Protein AF-A0A960TVV4-F1 (afdb_monomer_lite)

pLDDT: mean 76.98, std 13.41, range [36.41, 93.44]

Secondary structure (DSSP, 8-state):
-HHHHHHHHHHHHHHHHHS---TTTT-TTTTSHHHHHHHHHHHHHHHHHHHHT-TTS--EEEEEEEGGGTEEEEEEEEGGGTEEEEEEEEGGGHHHHHHHHHT-TT----

Foldseek 3Di:
DVVVLLVLLLVVLVCVVVDVPPPPPSQPPCVDPSSVVSVVQNVVVVVVLCVLQVPVADWDWDKAADDVRQKIKIWIAGVVVRDIDIDIGGNSCVVVVVVSNVPHPPPPPD

Radius of gyration: 14.79 Å; chains: 1; bounding box: 33×32×47 Å

Structure (mmCIF, N/CA/C/O backbone):
data_AF-A0A960TVV4-F1
#
_entry.id   AF-A0A960TVV4-F1
#
loop_
_atom_site.group_PDB
_atom_site.id
_atom_site.type_symbol
_atom_site.label_atom_id
_atom_site.label_alt_id
_atom_site.label_comp_id
_atom_site.label_asym_id
_atom_site.label_entity_id
_atom_site.label_seq_id
_atom_site.pdbx_PDB_ins_code
_atom_site.Cartn_x
_atom_site.Cartn_y
_atom_site.Cartn_z
_atom_site.occupancy
_atom_site.B_iso_or_equiv
_atom_site.auth_seq_id
_atom_site.auth_comp_id
_atom_site.auth_asym_id
_atom_site.auth_atom_id
_atom_site.pdbx_PDB_model_num
ATOM 1 N N . MET A 1 1 ? 14.651 -6.675 -12.874 1.00 59.78 1 MET A N 1
ATOM 2 C CA . MET A 1 1 ? 13.540 -5.868 -13.446 1.00 59.78 1 MET A CA 1
ATOM 3 C C . MET A 1 1 ? 12.531 -5.447 -12.383 1.00 59.78 1 MET A C 1
ATOM 5 O O . MET A 1 1 ? 12.074 -4.315 -12.449 1.00 59.78 1 MET A O 1
ATOM 9 N N . GLU A 1 2 ? 12.196 -6.312 -11.421 1.00 60.34 2 GLU A N 1
ATOM 10 C CA . GLU A 1 2 ? 11.258 -5.998 -10.325 1.00 60.34 2 GLU A CA 1
ATOM 11 C C . GLU A 1 2 ? 11.768 -4.912 -9.376 1.00 60.34 2 GLU A C 1
ATOM 13 O O . GLU A 1 2 ? 11.019 -4.013 -9.027 1.00 60.34 2 GLU A O 1
ATOM 18 N N . GLU A 1 3 ? 13.065 -4.897 -9.081 1.00 63.91 3 GLU A N 1
ATOM 19 C CA . GLU A 1 3 ? 13.702 -3.850 -8.269 1.00 63.91 3 GLU A CA 1
ATOM 20 C C . GLU A 1 3 ? 13.460 -2.436 -8.836 1.00 63.91 3 GLU A C 1
ATOM 22 O O . GLU A 1 3 ? 12.989 -1.542 -8.141 1.00 63.91 3 GLU A O 1
ATOM 27 N N . LYS A 1 4 ? 13.587 -2.275 -10.161 1.00 77.25 4 LYS A N 1
ATOM 28 C CA . LYS A 1 4 ? 13.274 -1.016 -10.856 1.00 77.25 4 LYS A CA 1
ATOM 29 C C . LYS A 1 4 ? 11.789 -0.639 -10.778 1.00 77.25 4 LYS A C 1
ATOM 31 O O . LYS A 1 4 ? 11.456 0.538 -10.801 1.00 77.25 4 LYS A O 1
ATOM 36 N N . LEU A 1 5 ? 10.884 -1.617 -10.728 1.00 73.38 5 LEU A N 1
ATOM 37 C CA . LEU A 1 5 ? 9.450 -1.356 -10.566 1.00 73.38 5 LEU A CA 1
ATOM 38 C C . LEU A 1 5 ? 9.154 -0.819 -9.161 1.00 73.38 5 LEU A C 1
ATOM 40 O O . LEU A 1 5 ? 8.369 0.113 -9.010 1.00 73.38 5 LEU A O 1
ATOM 44 N N . HIS A 1 6 ? 9.790 -1.410 -8.154 1.00 77.38 6 HIS A N 1
ATOM 45 C CA . HIS A 1 6 ? 9.610 -1.077 -6.747 1.00 77.38 6 HIS A CA 1
ATOM 46 C C . HIS A 1 6 ? 10.118 0.333 -6.419 1.00 77.38 6 HIS A C 1
ATOM 48 O O . HIS A 1 6 ? 9.439 1.073 -5.705 1.00 77.38 6 HIS A O 1
ATOM 54 N N 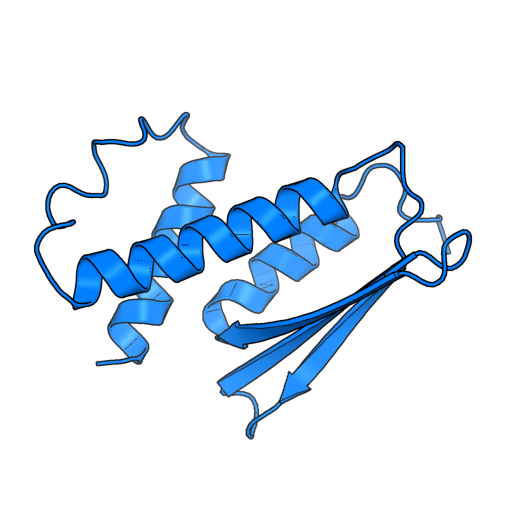. ASP A 1 7 ? 11.252 0.727 -6.999 1.00 77.06 7 ASP A N 1
ATOM 55 C CA . ASP A 1 7 ? 11.821 2.067 -6.830 1.00 77.06 7 ASP A CA 1
ATOM 56 C C . ASP A 1 7 ? 10.967 3.152 -7.494 1.00 77.06 7 ASP A C 1
ATOM 58 O O . ASP A 1 7 ? 10.708 4.201 -6.904 1.00 77.06 7 ASP A O 1
ATOM 62 N N . GLU A 1 8 ? 10.493 2.905 -8.718 1.00 78.31 8 GLU A N 1
ATOM 63 C CA . GLU A 1 8 ? 9.621 3.848 -9.426 1.00 78.31 8 GLU A CA 1
ATOM 64 C C . GLU A 1 8 ? 8.263 3.993 -8.726 1.00 78.31 8 GLU A C 1
ATOM 66 O O . GLU A 1 8 ? 7.719 5.095 -8.656 1.00 78.31 8 GLU A O 1
ATOM 71 N N . LEU A 1 9 ? 7.731 2.912 -8.143 1.00 78.56 9 LEU A N 1
ATOM 72 C CA . LEU A 1 9 ? 6.501 2.968 -7.354 1.00 78.56 9 LEU A CA 1
ATOM 73 C C . LEU A 1 9 ? 6.670 3.848 -6.112 1.00 78.56 9 LEU A C 1
ATOM 75 O O . LEU A 1 9 ? 5.806 4.682 -5.849 1.00 78.56 9 LEU A O 1
ATOM 79 N N . ARG A 1 10 ? 7.784 3.701 -5.384 1.00 78.44 10 ARG A N 1
ATOM 80 C CA . ARG A 1 10 ? 8.086 4.531 -4.211 1.00 78.44 10 ARG A CA 1
ATOM 81 C C . ARG A 1 10 ? 8.140 6.015 -4.574 1.00 78.44 10 ARG A C 1
ATOM 83 O O . ARG A 1 10 ? 7.413 6.804 -3.981 1.00 78.44 10 ARG A O 1
ATOM 90 N N . LYS A 1 11 ? 8.896 6.379 -5.617 1.00 77.00 11 LYS A N 1
ATOM 91 C CA . LYS A 1 11 ? 8.988 7.773 -6.096 1.00 77.00 11 LYS A CA 1
ATOM 92 C C . LYS A 1 11 ? 7.616 8.373 -6.412 1.00 77.00 11 LYS A C 1
ATOM 94 O O . LYS A 1 11 ? 7.364 9.531 -6.100 1.00 77.00 11 LYS A O 1
ATOM 99 N N . LEU A 1 12 ? 6.724 7.599 -7.032 1.00 76.00 12 LEU A N 1
ATOM 100 C CA . LEU A 1 12 ? 5.371 8.054 -7.369 1.00 76.00 12 LEU A CA 1
ATOM 101 C C . LEU A 1 12 ? 4.486 8.285 -6.141 1.00 76.00 12 LEU A C 1
ATOM 103 O O . LEU A 1 12 ? 3.633 9.174 -6.167 1.00 76.00 12 LEU A O 1
ATOM 107 N N . LEU A 1 13 ? 4.652 7.473 -5.096 1.00 77.56 13 LEU A N 1
ATOM 108 C CA . LEU A 1 13 ? 3.934 7.653 -3.838 1.00 77.56 13 LEU A CA 1
ATOM 109 C C . LEU A 1 13 ? 4.443 8.895 -3.100 1.00 77.56 13 LEU A C 1
ATOM 111 O O . LEU A 1 13 ? 3.614 9.708 -2.704 1.00 77.56 13 LEU A O 1
ATOM 115 N N . ASP A 1 14 ? 5.760 9.101 -3.041 1.00 75.06 14 ASP A N 1
ATOM 116 C CA . ASP A 1 14 ? 6.382 10.281 -2.419 1.00 75.06 14 ASP A CA 1
ATOM 117 C C . ASP A 1 14 ? 5.998 11.586 -3.158 1.00 75.06 14 ASP A C 1
ATOM 119 O O . ASP A 1 14 ? 5.655 12.604 -2.549 1.00 75.06 14 ASP A O 1
ATOM 123 N N . LEU A 1 15 ? 5.971 11.556 -4.498 1.00 69.88 15 LEU A N 1
ATOM 124 C CA . LEU A 1 15 ? 5.530 12.691 -5.324 1.00 69.88 15 LEU A CA 1
ATOM 125 C C . LEU A 1 15 ? 4.054 13.043 -5.102 1.00 69.88 15 LEU A C 1
ATOM 127 O O . LEU A 1 15 ? 3.685 14.211 -5.193 1.00 69.88 15 LEU A O 1
ATOM 131 N N . ASN A 1 16 ? 3.198 12.060 -4.800 1.00 67.81 16 ASN A N 1
ATOM 132 C CA . ASN A 1 16 ? 1.782 12.310 -4.521 1.00 67.81 16 ASN A CA 1
ATOM 133 C C . ASN A 1 16 ? 1.560 13.139 -3.248 1.00 67.81 16 ASN A C 1
ATOM 135 O O . ASN A 1 16 ? 0.527 13.797 -3.130 1.00 67.81 16 ASN A O 1
ATOM 139 N N . GLU A 1 17 ? 2.490 13.082 -2.296 1.00 64.31 17 GLU A N 1
ATOM 140 C CA . GLU A 1 17 ? 2.381 13.799 -1.023 1.00 64.31 17 GLU A CA 1
ATOM 141 C C . GLU A 1 17 ? 2.834 15.254 -1.126 1.00 64.31 17 GLU A C 1
ATOM 143 O O . GLU A 1 17 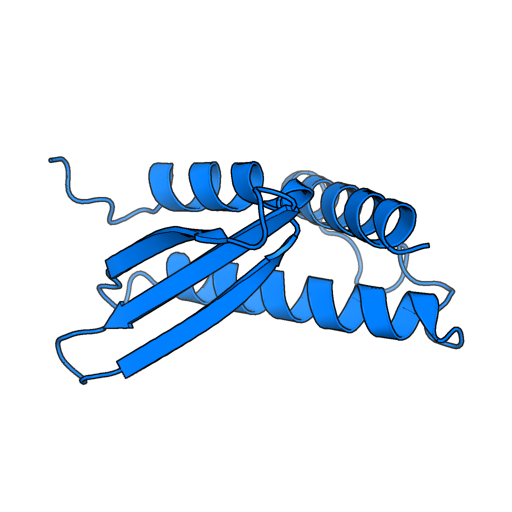? 2.340 16.108 -0.395 1.00 64.31 17 GLU A O 1
ATOM 148 N N . THR A 1 18 ? 3.740 15.540 -2.061 1.00 58.22 18 THR A N 1
ATOM 149 C CA . THR A 1 18 ? 4.379 16.852 -2.219 1.00 58.22 18 THR A CA 1
ATOM 150 C C . THR A 1 18 ? 3.782 17.677 -3.356 1.00 58.22 18 THR A C 1
ATOM 152 O O . THR A 1 18 ? 3.707 18.901 -3.256 1.00 58.22 18 THR A O 1
ATOM 155 N N . GLU A 1 19 ? 3.279 17.032 -4.409 1.00 55.19 19 GLU A N 1
ATOM 156 C CA . GLU A 1 19 ? 2.654 17.702 -5.542 1.00 55.19 19 GLU A CA 1
ATOM 157 C C . GLU A 1 19 ? 1.306 17.074 -5.889 1.00 55.19 19 GLU A C 1
ATOM 159 O O . GLU A 1 19 ? 1.077 15.866 -5.791 1.00 55.19 19 GLU A O 1
ATOM 164 N N . ARG A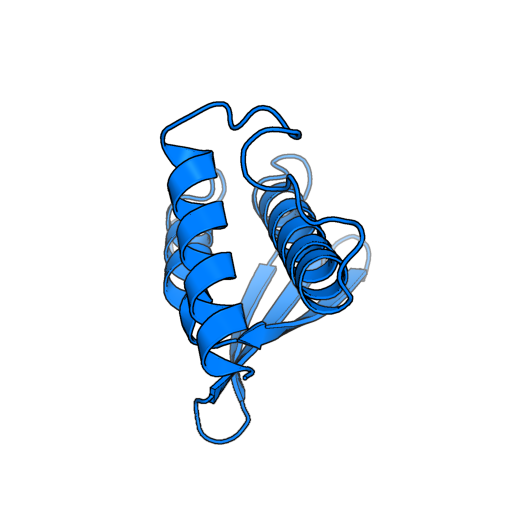 1 20 ? 0.387 17.903 -6.399 1.00 51.66 20 ARG A N 1
ATOM 165 C CA . ARG A 1 20 ? -0.822 17.417 -7.066 1.00 51.66 20 ARG A CA 1
ATOM 166 C C . ARG A 1 20 ? -0.389 16.835 -8.412 1.00 51.66 20 ARG A C 1
ATOM 168 O O . ARG A 1 20 ? -0.560 17.483 -9.441 1.00 51.66 20 ARG A O 1
ATOM 175 N N . VAL A 1 21 ? 0.220 15.645 -8.393 1.00 51.59 21 VAL A N 1
ATOM 176 C CA . VAL A 1 21 ? 0.715 14.943 -9.581 1.00 51.59 21 VAL A CA 1
ATOM 177 C C . VAL A 1 21 ? -0.430 14.905 -10.581 1.00 51.59 21 VAL A C 1
ATOM 179 O O . VAL A 1 21 ? -1.418 14.187 -10.393 1.00 51.59 21 VAL A O 1
ATOM 182 N N . SER A 1 22 ? -0.348 15.734 -11.629 1.00 48.88 22 SER A N 1
ATOM 183 C CA . SER A 1 22 ? -1.297 15.625 -12.727 1.00 48.88 22 SER A CA 1
ATOM 184 C C . SER A 1 22 ? -1.161 14.189 -13.212 1.00 48.88 22 SER A C 1
ATOM 186 O O . SER A 1 22 ? -0.042 13.745 -13.488 1.00 48.88 22 SER A O 1
ATOM 188 N N . ARG A 1 23 ? -2.279 13.462 -13.277 1.00 50.56 23 ARG A N 1
ATOM 189 C CA . ARG A 1 23 ? -2.367 12.045 -13.675 1.00 50.56 23 ARG A CA 1
ATOM 190 C C . ARG A 1 23 ? -1.570 11.681 -14.943 1.00 50.56 23 ARG A C 1
ATOM 192 O O . ARG A 1 23 ? -1.387 10.498 -15.198 1.00 50.56 23 ARG A O 1
ATOM 199 N N . ASN A 1 24 ? -1.103 12.677 -15.697 1.00 47.56 24 ASN A N 1
ATOM 200 C CA . ASN A 1 24 ? -0.507 12.548 -17.013 1.00 47.56 24 ASN A CA 1
ATOM 201 C C . ASN A 1 24 ? 1.023 12.748 -17.058 1.00 47.56 24 ASN A C 1
ATOM 203 O O . ASN A 1 24 ? 1.634 12.193 -17.955 1.00 47.56 24 ASN A O 1
ATOM 207 N N . ARG A 1 25 ? 1.682 13.473 -16.132 1.00 49.50 25 ARG A N 1
ATOM 208 C CA . ARG A 1 25 ? 3.119 13.824 -16.314 1.00 49.50 25 ARG A CA 1
ATOM 209 C C . ARG A 1 25 ? 4.124 12.751 -15.897 1.00 49.50 25 ARG A C 1
ATOM 211 O O . ARG A 1 25 ? 5.184 12.654 -16.500 1.00 49.50 25 ARG A O 1
ATOM 218 N N . CYS A 1 26 ? 3.818 11.930 -14.896 1.00 52.56 26 CYS A N 1
ATOM 219 C CA . CYS A 1 26 ? 4.738 10.861 -14.488 1.00 52.56 26 CYS A CA 1
ATOM 220 C C . CYS A 1 26 ? 4.621 9.599 -15.362 1.00 52.56 26 CYS A C 1
ATOM 222 O O . CYS A 1 26 ? 5.333 8.625 -15.132 1.00 52.56 26 CYS A O 1
ATOM 224 N N . PHE A 1 27 ? 3.722 9.591 -16.353 1.00 59.19 27 PHE A N 1
ATOM 225 C CA . PHE A 1 27 ? 3.307 8.369 -17.037 1.00 59.19 27 PHE A CA 1
ATOM 226 C C . PHE A 1 27 ? 3.177 8.518 -18.559 1.00 59.19 27 PHE A C 1
ATOM 228 O O . PHE A 1 27 ? 2.306 7.898 -19.161 1.00 59.19 27 PHE A O 1
ATOM 235 N N . ASP A 1 28 ? 4.103 9.213 -19.221 1.00 57.06 28 ASP A N 1
ATOM 236 C CA . ASP A 1 28 ? 4.210 9.237 -20.698 1.00 57.06 28 ASP A CA 1
ATOM 237 C C . ASP A 1 28 ? 4.521 7.850 -21.331 1.00 57.06 28 ASP A C 1
ATOM 239 O O . ASP A 1 28 ? 4.896 7.745 -22.494 1.00 57.06 28 ASP A O 1
ATOM 243 N N . ARG A 1 29 ? 4.405 6.743 -20.578 1.00 57.88 29 ARG A N 1
ATOM 244 C CA . ARG A 1 29 ? 4.784 5.375 -20.985 1.00 57.88 29 ARG A CA 1
ATOM 245 C C . ARG A 1 29 ? 3.718 4.310 -20.696 1.00 57.88 29 ARG A C 1
ATOM 247 O O . ARG A 1 29 ? 4.063 3.136 -20.522 1.00 57.88 29 ARG A O 1
ATOM 254 N N . PHE A 1 30 ? 2.436 4.686 -20.663 1.00 63.22 30 PHE A N 1
ATOM 255 C CA . PHE A 1 30 ? 1.300 3.748 -20.546 1.00 63.22 30 PHE A CA 1
ATOM 256 C C . PHE A 1 30 ? 1.256 2.671 -21.641 1.00 63.22 30 PHE A C 1
ATOM 258 O O . PHE A 1 30 ? 0.666 1.602 -21.448 1.00 63.22 30 PHE A O 1
ATOM 265 N N . ASP A 1 31 ? 1.920 2.915 -22.765 1.00 66.12 31 ASP A N 1
ATOM 266 C CA . ASP A 1 31 ? 1.991 1.963 -23.871 1.00 66.12 31 ASP A CA 1
ATOM 267 C C . ASP A 1 31 ? 2.973 0.813 -23.620 1.00 66.12 31 ASP A C 1
ATOM 269 O O . ASP A 1 31 ? 2.924 -0.207 -24.304 1.00 66.12 31 ASP A O 1
ATOM 273 N N . THR A 1 32 ? 3.823 0.918 -22.593 1.00 80.50 32 THR A N 1
ATOM 274 C CA . THR A 1 32 ? 4.780 -0.140 -22.243 1.00 80.50 32 THR A CA 1
ATOM 275 C C . THR A 1 32 ? 4.205 -1.114 -21.203 1.00 80.50 32 THR A C 1
ATOM 277 O O . THR A 1 32 ? 3.529 -0.681 -20.263 1.00 80.50 32 THR A O 1
ATOM 280 N N . PRO A 1 33 ? 4.520 -2.425 -21.273 1.00 80.62 33 PRO A N 1
ATOM 281 C CA . PRO A 1 33 ? 4.125 -3.393 -20.242 1.00 80.62 33 PRO A CA 1
ATOM 282 C C . PRO A 1 33 ? 4.583 -2.998 -18.830 1.00 80.62 33 PRO A C 1
ATOM 284 O O . PRO A 1 33 ? 3.850 -3.184 -17.859 1.00 80.62 33 PRO A O 1
ATOM 287 N N . PHE A 1 34 ? 5.769 -2.391 -18.723 1.00 80.31 34 PHE A N 1
ATOM 288 C CA . PHE A 1 34 ? 6.304 -1.864 -17.468 1.00 80.31 34 PHE A CA 1
ATOM 289 C C . PHE A 1 34 ? 5.432 -0.736 -16.900 1.00 80.31 34 PHE A C 1
ATOM 291 O O . PHE A 1 34 ? 5.019 -0.811 -15.745 1.00 80.31 34 PHE A O 1
ATOM 298 N N . GLY A 1 35 ? 5.098 0.272 -17.714 1.00 76.19 35 GLY A N 1
ATOM 299 C CA . GLY A 1 35 ? 4.253 1.392 -17.295 1.00 76.19 35 GLY A CA 1
ATOM 300 C C . GLY A 1 35 ? 2.850 0.949 -16.874 1.00 76.19 35 GLY A C 1
ATOM 301 O O . GLY A 1 35 ? 2.328 1.428 -15.868 1.00 76.19 35 GLY A O 1
ATOM 302 N N . ARG A 1 36 ? 2.265 -0.036 -17.573 1.00 79.19 36 ARG A N 1
ATOM 303 C CA . ARG A 1 36 ? 0.973 -0.637 -17.191 1.00 79.19 36 ARG A CA 1
ATOM 304 C C . ARG A 1 36 ? 1.041 -1.329 -15.832 1.00 79.19 36 ARG A C 1
ATOM 306 O O . ARG A 1 36 ? 0.159 -1.109 -15.002 1.00 79.19 36 ARG A O 1
ATOM 313 N N . LYS A 1 37 ? 2.089 -2.127 -15.590 1.00 80.50 37 LYS A N 1
ATOM 314 C CA . LYS A 1 37 ? 2.306 -2.805 -14.300 1.00 80.50 37 LYS A CA 1
ATOM 315 C C . LYS A 1 37 ? 2.489 -1.776 -13.180 1.00 80.50 37 LYS A C 1
ATOM 317 O O . LYS A 1 37 ? 1.800 -1.858 -12.168 1.00 80.50 37 LYS A O 1
ATOM 322 N N . LEU A 1 38 ? 3.329 -0.763 -13.395 1.00 79.56 38 LEU A N 1
ATOM 323 C CA . LEU A 1 38 ? 3.567 0.319 -12.437 1.00 79.56 38 LEU A CA 1
ATOM 324 C C . LEU A 1 38 ? 2.276 1.067 -12.079 1.00 79.56 38 LEU A C 1
ATOM 326 O O . LEU A 1 38 ? 1.990 1.295 -10.905 1.00 79.56 38 LEU A O 1
ATOM 330 N N . PHE A 1 39 ? 1.450 1.386 -13.076 1.00 78.06 39 PHE A N 1
ATOM 331 C CA . PHE A 1 39 ? 0.175 2.057 -12.845 1.00 78.06 39 PHE A CA 1
ATOM 332 C C . PHE A 1 39 ? -0.834 1.199 -12.079 1.00 78.06 39 PHE A C 1
ATOM 334 O O . PHE A 1 39 ? -1.563 1.720 -11.234 1.00 78.06 39 PHE A O 1
ATOM 341 N N . ALA A 1 40 ? -0.887 -0.106 -12.354 1.00 81.12 40 ALA A N 1
ATOM 342 C CA . ALA A 1 40 ? -1.746 -1.023 -11.614 1.00 81.12 40 ALA A CA 1
ATOM 343 C C . ALA A 1 40 ? -1.374 -1.050 -10.120 1.00 81.12 40 ALA A C 1
ATOM 345 O O . ALA A 1 40 ? -2.261 -0.921 -9.269 1.00 81.12 40 ALA A O 1
ATOM 346 N N . TYR A 1 41 ? -0.075 -1.115 -9.797 1.00 82.12 41 TYR A N 1
ATOM 347 C CA . TYR A 1 41 ? 0.402 -1.013 -8.414 1.00 82.12 41 TYR A CA 1
ATOM 348 C C . TYR A 1 41 ? 0.076 0.344 -7.799 1.00 82.12 41 TYR A C 1
ATOM 350 O O . TYR A 1 41 ? -0.544 0.396 -6.741 1.00 82.12 41 TYR A O 1
ATOM 358 N N . TYR A 1 42 ? 0.389 1.441 -8.491 1.00 83.00 42 TYR A N 1
ATOM 359 C CA . TYR A 1 42 ? 0.099 2.788 -8.005 1.00 83.00 42 TYR A CA 1
ATOM 360 C C . TYR A 1 42 ? -1.393 2.978 -7.688 1.00 83.00 42 TYR A C 1
ATOM 362 O O . TYR A 1 42 ? -1.753 3.437 -6.604 1.00 83.00 42 TYR A O 1
ATOM 370 N N . ARG A 1 43 ? -2.295 2.561 -8.587 1.00 83.81 43 ARG A N 1
ATOM 371 C CA . ARG A 1 43 ? -3.746 2.618 -8.341 1.00 83.81 43 ARG A CA 1
ATOM 372 C C . ARG A 1 43 ? -4.171 1.780 -7.144 1.00 83.81 43 ARG A C 1
ATOM 374 O O . ARG A 1 43 ? -5.061 2.204 -6.406 1.00 83.81 43 ARG A O 1
ATOM 381 N N . THR A 1 44 ? -3.559 0.613 -6.969 1.00 86.56 44 THR A N 1
ATOM 382 C CA . THR A 1 44 ? -3.812 -0.257 -5.818 1.00 86.56 44 THR A CA 1
ATOM 383 C C . THR A 1 44 ? -3.399 0.445 -4.530 1.00 86.56 44 THR A C 1
ATOM 385 O O . THR A 1 44 ? -4.228 0.576 -3.633 1.00 86.56 44 THR A O 1
ATOM 388 N N . CYS A 1 45 ? -2.193 1.014 -4.475 1.00 87.50 45 CYS A N 1
ATOM 389 C CA . CYS A 1 45 ? -1.716 1.771 -3.320 1.00 87.50 45 CYS A CA 1
ATOM 390 C C . CYS A 1 45 ? -2.616 2.974 -3.001 1.00 87.50 45 CYS A C 1
ATOM 392 O O . CYS A 1 45 ? -3.008 3.158 -1.853 1.00 87.50 45 CYS A O 1
ATOM 394 N N . MET A 1 46 ? -3.040 3.739 -4.012 1.00 86.38 46 MET A N 1
ATOM 395 C CA . MET A 1 46 ? -3.958 4.868 -3.815 1.00 86.38 46 MET A CA 1
ATOM 396 C C . MET A 1 46 ? -5.350 4.431 -3.342 1.00 86.38 46 MET A C 1
ATOM 398 O O . MET A 1 46 ? -5.989 5.145 -2.568 1.00 86.38 46 MET A O 1
ATOM 402 N N . SER A 1 47 ? -5.845 3.278 -3.803 1.00 88.06 47 SER A N 1
ATOM 403 C CA . SER A 1 47 ? -7.097 2.704 -3.300 1.00 88.06 47 SER A CA 1
ATOM 404 C C . SER A 1 47 ? -6.972 2.309 -1.833 1.00 88.06 47 SER A C 1
ATOM 406 O O . SER A 1 47 ? -7.884 2.608 -1.071 1.00 88.06 47 SER A O 1
ATOM 408 N N . LEU A 1 48 ? -5.868 1.664 -1.452 1.00 89.75 48 LEU A N 1
ATOM 409 C CA . LEU A 1 48 ? -5.606 1.246 -0.076 1.00 89.75 48 LEU A CA 1
ATOM 410 C C . LEU A 1 48 ? -5.436 2.460 0.845 1.00 89.75 48 LEU A C 1
ATOM 412 O O . LEU A 1 48 ? -6.064 2.503 1.894 1.00 89.75 48 LEU A O 1
ATOM 416 N N . LYS A 1 49 ? -4.693 3.494 0.422 1.00 88.12 49 LYS A N 1
ATOM 417 C CA . LYS A 1 49 ? -4.570 4.762 1.164 1.00 88.12 49 LYS A CA 1
ATOM 418 C C . LYS A 1 49 ? -5.934 5.375 1.467 1.00 88.12 49 LYS A C 1
ATOM 420 O O . LYS A 1 49 ? -6.204 5.721 2.609 1.00 88.12 49 LYS A O 1
ATOM 425 N N . LYS A 1 50 ? -6.805 5.489 0.458 1.00 86.62 50 LYS A N 1
ATOM 426 C CA . LYS A 1 50 ? -8.159 6.037 0.643 1.00 86.62 50 LYS A CA 1
ATOM 427 C C . LYS A 1 50 ? -8.992 5.227 1.626 1.00 86.62 50 LYS A C 1
ATOM 429 O O . LYS A 1 50 ? -9.770 5.808 2.363 1.00 86.62 50 LYS A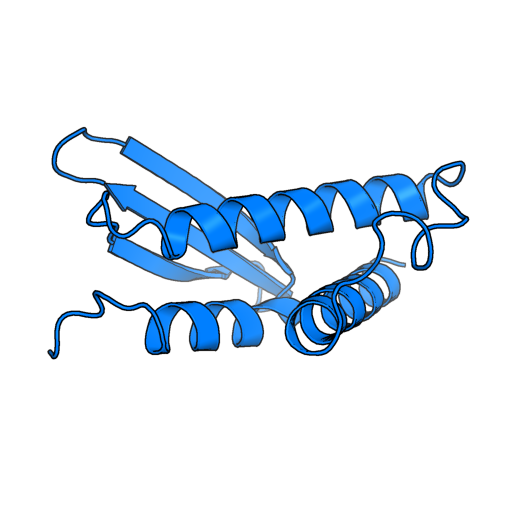 O 1
ATOM 434 N N . GLU A 1 51 ? -8.844 3.910 1.601 1.00 87.81 51 GLU A N 1
ATOM 435 C CA . GLU A 1 51 ? -9.572 3.003 2.482 1.00 87.81 51 GLU A CA 1
ATOM 436 C C . GLU A 1 51 ? -9.070 3.094 3.929 1.00 87.81 51 GLU A C 1
ATOM 438 O O . GLU A 1 51 ? -9.873 3.185 4.848 1.00 87.81 51 GLU A O 1
ATOM 443 N N . ILE A 1 52 ? -7.751 3.172 4.131 1.00 86.12 52 ILE A N 1
ATOM 444 C CA . ILE A 1 52 ? -7.132 3.379 5.451 1.00 86.12 52 ILE A CA 1
ATOM 445 C C . ILE A 1 52 ? -7.543 4.732 6.057 1.00 86.12 52 ILE A C 1
ATOM 447 O O . ILE A 1 52 ? -7.735 4.825 7.267 1.00 86.12 52 ILE A O 1
ATOM 451 N N . TYR A 1 53 ? -7.688 5.765 5.222 1.00 83.00 53 TYR A N 1
ATOM 452 C CA . TYR A 1 53 ? -8.076 7.122 5.628 1.00 83.00 53 TYR A CA 1
ATOM 453 C C . TYR A 1 53 ? -9.593 7.371 5.636 1.00 83.00 53 TYR A C 1
ATOM 455 O O . TYR A 1 53 ? -10.012 8.500 5.888 1.00 83.00 53 TYR A O 1
ATOM 463 N N . ASP A 1 54 ? -10.434 6.373 5.348 1.00 83.06 54 ASP A N 1
ATOM 464 C CA . ASP A 1 54 ? -11.887 6.562 5.372 1.00 83.06 54 ASP A CA 1
ATOM 465 C C . ASP A 1 54 ? -12.389 6.692 6.819 1.00 83.06 54 ASP A C 1
ATOM 467 O O . ASP A 1 54 ? -12.659 5.705 7.500 1.00 83.06 54 ASP A O 1
ATOM 471 N N . GLU A 1 55 ? -12.559 7.931 7.284 1.00 76.94 55 GLU A N 1
ATOM 472 C CA . GLU A 1 55 ? -13.043 8.260 8.633 1.00 76.94 55 GLU A CA 1
ATOM 473 C C . GLU A 1 55 ? -14.418 7.662 8.956 1.00 76.94 55 GLU A C 1
ATOM 475 O O . GLU A 1 55 ? -14.749 7.458 10.126 1.00 76.94 55 GLU A O 1
ATOM 480 N N . ARG A 1 56 ? -15.231 7.356 7.935 1.00 77.12 56 ARG A N 1
ATOM 481 C CA . ARG A 1 56 ? -16.571 6.783 8.124 1.00 77.12 56 ARG A CA 1
ATOM 482 C C . ARG A 1 56 ? -16.517 5.309 8.500 1.00 77.12 56 ARG A C 1
ATOM 484 O O . ARG A 1 56 ? -17.520 4.758 8.951 1.00 77.12 56 ARG A O 1
ATOM 491 N N . ARG A 1 57 ? -15.379 4.652 8.278 1.00 73.56 57 ARG A N 1
ATOM 492 C CA . ARG A 1 57 ? -15.200 3.219 8.481 1.00 73.56 57 ARG A CA 1
ATOM 493 C C . ARG A 1 57 ? -14.096 2.988 9.505 1.00 73.56 57 ARG A C 1
ATOM 495 O O . ARG A 1 57 ? -12.936 3.307 9.281 1.00 73.56 57 ARG A O 1
ATOM 502 N N . ARG A 1 58 ? -14.446 2.375 10.638 1.00 73.81 58 ARG A N 1
ATOM 503 C CA . ARG A 1 58 ? -13.448 1.931 11.618 1.00 73.81 58 ARG A CA 1
ATOM 504 C C . ARG A 1 58 ? -12.754 0.681 11.089 1.00 73.81 58 ARG A C 1
ATOM 506 O O . ARG A 1 58 ? -13.271 -0.427 11.216 1.00 73.81 58 ARG A O 1
ATOM 513 N N . HIS A 1 59 ? -11.622 0.893 10.429 1.00 82.25 59 HIS A N 1
ATOM 514 C CA . HIS A 1 59 ? -10.801 -0.170 9.876 1.00 82.25 59 HIS A CA 1
ATOM 515 C C . HIS A 1 59 ? -9.665 -0.564 10.827 1.00 82.25 59 HIS A C 1
ATOM 517 O O . HIS A 1 59 ? -8.876 0.284 11.255 1.00 82.25 59 HIS A O 1
ATOM 523 N N . THR A 1 60 ? -9.523 -1.861 11.093 1.00 85.94 60 THR A N 1
ATOM 524 C CA . THR A 1 60 ? -8.309 -2.419 11.705 1.00 85.94 60 THR A CA 1
ATOM 525 C C . THR A 1 60 ? -7.343 -2.772 10.585 1.00 85.94 60 THR A C 1
ATOM 527 O O . THR A 1 60 ? -7.701 -3.510 9.669 1.00 85.94 60 THR A O 1
ATOM 530 N N . VAL A 1 61 ? -6.130 -2.224 10.630 1.00 88.12 61 VAL A N 1
ATOM 531 C CA . VAL A 1 61 ? -5.109 -2.446 9.601 1.00 88.12 61 VAL A CA 1
ATOM 532 C C . VAL A 1 61 ? -3.961 -3.226 10.225 1.00 88.12 61 VAL A C 1
ATOM 534 O O . VAL A 1 61 ? -3.416 -2.803 11.240 1.00 88.12 61 VAL A O 1
ATOM 537 N N . LEU A 1 62 ? -3.615 -4.364 9.632 1.00 89.94 62 LEU A N 1
ATOM 538 C CA . LEU A 1 62 ? -2.517 -5.229 10.054 1.00 89.94 62 LEU A CA 1
ATOM 539 C C . LEU A 1 62 ? -1.490 -5.326 8.925 1.00 89.94 62 LEU A C 1
ATOM 541 O O . LEU A 1 62 ? -1.858 -5.353 7.749 1.00 89.94 62 LEU A O 1
ATOM 545 N N . MET A 1 63 ? -0.213 -5.394 9.292 1.00 91.69 63 MET A N 1
ATOM 546 C CA . MET A 1 63 ? 0.903 -5.568 8.364 1.00 91.69 63 MET A CA 1
ATOM 547 C C . MET A 1 63 ? 1.788 -6.719 8.834 1.00 91.69 63 MET A C 1
ATOM 549 O O . MET A 1 63 ? 2.098 -6.800 10.021 1.00 91.69 63 MET A O 1
ATOM 553 N N . ALA A 1 64 ? 2.198 -7.591 7.915 1.00 91.06 64 ALA A N 1
ATOM 554 C CA . ALA A 1 64 ? 3.108 -8.700 8.199 1.00 91.06 64 ALA A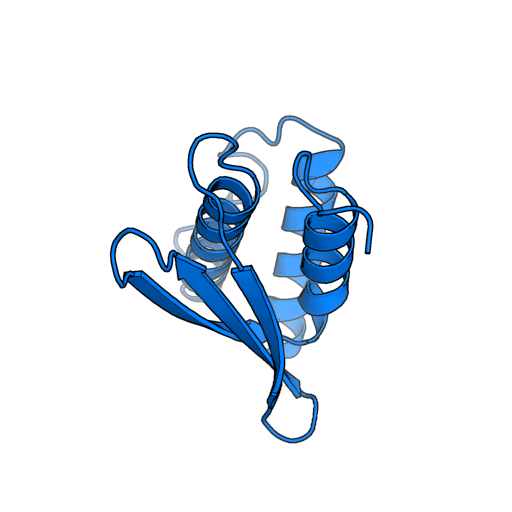 CA 1
ATOM 555 C C . ALA A 1 64 ? 4.117 -8.868 7.060 1.00 91.06 64 ALA A C 1
ATOM 557 O O . ALA A 1 64 ? 3.734 -8.838 5.896 1.00 91.06 64 ALA A O 1
ATOM 558 N N . ASP A 1 65 ? 5.396 -9.056 7.381 1.00 90.19 65 ASP A N 1
ATOM 559 C CA . ASP A 1 65 ? 6.414 -9.332 6.364 1.00 90.19 65 ASP A CA 1
ATOM 560 C C . ASP A 1 65 ? 6.250 -10.752 5.816 1.00 90.19 65 ASP A C 1
ATOM 562 O O . ASP A 1 65 ? 6.014 -11.700 6.568 1.00 90.19 65 ASP A O 1
ATOM 566 N N . VAL A 1 66 ? 6.376 -10.895 4.498 1.00 90.25 66 VAL A N 1
ATOM 567 C CA . VAL A 1 66 ? 6.247 -12.169 3.781 1.00 90.25 66 VAL A CA 1
ATOM 568 C C . VAL A 1 66 ? 7.387 -12.328 2.766 1.00 90.25 66 VAL A C 1
ATOM 570 O O . VAL A 1 66 ? 8.196 -11.422 2.565 1.00 90.25 66 VAL A O 1
ATOM 573 N N . ASP A 1 67 ? 7.507 -13.522 2.181 1.00 83.56 67 ASP A N 1
ATOM 574 C CA . ASP A 1 67 ? 8.539 -13.871 1.188 1.00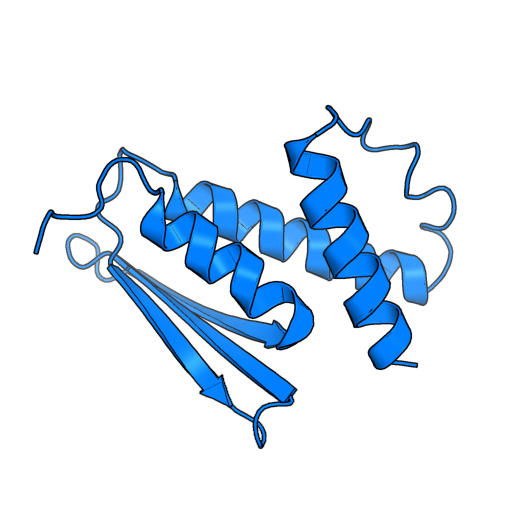 83.56 67 ASP A CA 1
ATOM 575 C C . ASP A 1 67 ? 9.967 -13.430 1.575 1.00 83.56 67 ASP A C 1
ATOM 577 O O . ASP A 1 67 ? 10.626 -12.647 0.889 1.00 83.56 67 ASP A O 1
ATOM 581 N N . ASN A 1 68 ? 10.449 -13.901 2.731 1.00 81.69 68 ASN A N 1
ATOM 582 C CA . ASN A 1 68 ? 11.796 -13.602 3.239 1.00 81.69 68 ASN A CA 1
ATOM 583 C C . ASN A 1 68 ? 12.119 -12.093 3.336 1.00 81.69 68 ASN A C 1
ATOM 585 O O . ASN A 1 68 ? 13.275 -11.697 3.184 1.00 81.69 68 ASN A O 1
ATOM 589 N N . GLY A 1 69 ? 11.111 -11.247 3.570 1.00 77.56 69 GLY A N 1
ATOM 590 C CA . GLY A 1 69 ? 11.292 -9.801 3.710 1.00 77.56 69 GLY A CA 1
ATOM 591 C C . GLY A 1 69 ? 11.434 -9.060 2.380 1.00 77.56 69 GLY A C 1
ATOM 592 O O . GLY A 1 69 ? 11.949 -7.947 2.355 1.00 77.56 69 GLY A O 1
ATOM 593 N N . LYS A 1 70 ? 11.005 -9.645 1.258 1.00 83.31 70 LYS A N 1
ATOM 594 C CA . LYS A 1 70 ? 10.904 -8.918 -0.021 1.00 83.31 70 LYS A CA 1
ATOM 595 C C . LYS A 1 70 ? 9.561 -8.221 -0.194 1.00 83.31 70 LYS A C 1
ATOM 597 O O . LYS A 1 70 ? 9.471 -7.208 -0.891 1.00 83.31 70 LYS A O 1
ATOM 602 N N . GLU A 1 71 ? 8.535 -8.748 0.455 1.00 89.12 71 GLU A N 1
ATOM 603 C CA . GLU A 1 71 ? 7.161 -8.283 0.370 1.00 89.12 71 GLU A CA 1
ATOM 604 C C . GLU A 1 71 ? 6.556 -8.174 1.772 1.00 89.12 71 GLU A C 1
ATOM 606 O O . GLU A 1 71 ? 7.084 -8.697 2.754 1.00 89.12 71 GLU A O 1
ATOM 611 N N . PHE A 1 72 ? 5.427 -7.487 1.871 1.00 91.75 72 PHE A N 1
ATOM 612 C CA . PHE A 1 72 ? 4.604 -7.475 3.067 1.00 91.75 72 PHE A CA 1
ATOM 613 C C . PHE A 1 72 ? 3.138 -7.656 2.688 1.00 91.75 72 PHE A C 1
ATOM 615 O O . PHE A 1 72 ? 2.667 -7.187 1.650 1.00 91.75 72 PHE A O 1
ATOM 622 N N . GLU A 1 73 ? 2.404 -8.340 3.549 1.00 93.44 73 GLU A N 1
ATOM 623 C CA . GLU A 1 73 ? 0.959 -8.429 3.498 1.00 93.44 73 GLU A CA 1
ATOM 624 C C . GLU A 1 73 ? 0.348 -7.248 4.258 1.00 93.44 73 GLU A C 1
ATOM 626 O O . GLU A 1 73 ? 0.675 -6.996 5.417 1.00 93.44 73 GLU A O 1
ATOM 631 N N . LEU A 1 74 ? -0.571 -6.541 3.603 1.00 92.50 74 LEU A N 1
ATOM 632 C CA . LEU A 1 74 ? -1.444 -5.537 4.191 1.00 92.50 74 LEU A CA 1
ATOM 633 C C . LEU A 1 74 ? -2.860 -6.105 4.292 1.00 92.50 74 LEU A C 1
ATOM 635 O O . LEU A 1 74 ? -3.473 -6.463 3.280 1.00 92.50 74 LEU A O 1
ATOM 639 N N . LYS A 1 75 ? -3.404 -6.133 5.506 1.00 91.31 75 LYS A N 1
ATOM 640 C CA . LYS A 1 75 ? -4.750 -6.623 5.791 1.00 91.31 75 LYS A CA 1
ATOM 641 C C . LYS A 1 75 ? -5.606 -5.512 6.386 1.00 91.31 75 LYS A C 1
ATOM 643 O O . LYS A 1 75 ? -5.307 -5.011 7.463 1.00 91.31 75 LYS A O 1
ATOM 648 N N . ILE A 1 76 ? -6.682 -5.146 5.697 1.00 89.44 76 ILE A N 1
ATOM 649 C CA . ILE A 1 76 ? -7.679 -4.172 6.152 1.00 89.44 76 ILE A CA 1
ATOM 650 C C . ILE A 1 76 ? -8.940 -4.938 6.554 1.00 89.44 76 ILE A C 1
ATOM 652 O O . ILE A 1 76 ? -9.535 -5.650 5.745 1.00 89.44 76 ILE A O 1
ATOM 656 N N . LEU A 1 77 ? -9.346 -4.788 7.809 1.00 88.12 77 LEU A N 1
ATOM 657 C CA . LEU A 1 77 ? -10.514 -5.422 8.410 1.00 88.12 77 LEU A CA 1
ATOM 658 C C . LEU A 1 77 ? -11.559 -4.362 8.755 1.00 88.12 77 LEU A C 1
ATOM 660 O O . LEU A 1 77 ? -11.216 -3.263 9.181 1.00 88.12 77 LEU A O 1
ATOM 664 N N . ASN A 1 78 ? -12.837 -4.681 8.583 1.00 82.81 78 ASN A N 1
ATOM 665 C CA . ASN A 1 78 ? -13.957 -3.891 9.094 1.00 82.81 78 ASN A CA 1
ATOM 666 C C . ASN A 1 78 ? -14.940 -4.842 9.779 1.00 82.81 78 ASN A C 1
ATOM 668 O O . ASN A 1 78 ? -15.742 -5.512 9.120 1.00 82.81 78 ASN A O 1
ATOM 672 N N . GLU A 1 79 ? -14.829 -4.940 11.099 1.00 64.38 79 GLU A N 1
ATOM 673 C CA . GLU A 1 79 ? -15.578 -5.906 11.904 1.00 64.38 79 GLU A CA 1
ATOM 674 C C . GLU A 1 79 ? -17.100 -5.685 11.902 1.00 64.38 79 GLU A C 1
ATOM 676 O O . GLU A 1 79 ? -17.812 -6.678 11.729 1.00 64.38 79 GLU A O 1
ATOM 681 N N . PRO A 1 80 ? -17.631 -4.442 11.970 1.00 71.06 80 PRO A N 1
ATOM 682 C CA . PRO A 1 80 ? -19.072 -4.191 11.881 1.00 71.06 80 PRO A CA 1
ATOM 683 C C . PRO A 1 80 ? -19.773 -4.828 10.673 1.00 71.06 80 PRO A C 1
ATOM 685 O O . PRO A 1 80 ? -20.955 -5.152 10.748 1.00 71.06 80 PRO A O 1
ATOM 688 N N . ILE A 1 81 ? -19.057 -5.016 9.559 1.00 72.31 81 ILE A N 1
ATOM 689 C CA . ILE A 1 81 ? -19.608 -5.537 8.297 1.00 72.31 81 ILE A CA 1
ATOM 690 C C . ILE A 1 81 ? -18.907 -6.813 7.800 1.00 72.31 81 ILE A C 1
ATOM 692 O O . ILE A 1 81 ? -19.125 -7.210 6.657 1.00 72.31 81 ILE A O 1
ATOM 696 N N . ARG A 1 82 ? -18.071 -7.463 8.631 1.00 78.19 82 ARG A N 1
ATOM 697 C CA . ARG A 1 82 ? -17.259 -8.650 8.266 1.00 78.19 82 ARG A CA 1
ATOM 698 C C . ARG A 1 82 ? -16.514 -8.501 6.934 1.00 78.19 82 ARG A C 1
ATOM 700 O O . ARG A 1 82 ? -16.397 -9.451 6.161 1.00 78.19 82 ARG A O 1
ATOM 707 N N . TYR A 1 83 ? -16.021 -7.304 6.647 1.00 83.94 83 TYR A N 1
ATOM 708 C CA . TYR A 1 83 ? -15.240 -7.064 5.442 1.00 83.94 83 TYR A CA 1
ATOM 709 C C . TYR A 1 83 ? -13.754 -7.287 5.728 1.00 83.94 83 TYR A C 1
ATOM 711 O O . TYR A 1 83 ? -13.230 -6.825 6.744 1.00 83.94 83 TYR A O 1
ATOM 719 N N . GLN A 1 84 ? -13.078 -7.976 4.810 1.00 87.25 84 GLN A N 1
ATOM 720 C CA . GLN A 1 84 ? -11.643 -8.219 4.848 1.00 87.25 84 GLN A CA 1
ATOM 721 C C . GLN A 1 84 ? -11.056 -8.003 3.456 1.00 87.25 84 GLN A C 1
ATOM 723 O O . GLN A 1 84 ? -11.518 -8.591 2.478 1.00 87.25 84 GLN A O 1
ATOM 728 N N . ARG A 1 85 ? -9.979 -7.223 3.391 1.00 89.31 85 ARG A N 1
ATOM 729 C CA . ARG A 1 85 ? -9.140 -7.074 2.205 1.00 89.31 85 ARG A CA 1
ATOM 730 C C . ARG A 1 85 ? -7.700 -7.394 2.560 1.00 89.31 85 ARG A C 1
ATOM 732 O O . ARG A 1 85 ? -7.145 -6.790 3.468 1.00 89.31 85 ARG A O 1
ATOM 739 N N . THR A 1 86 ? -7.102 -8.310 1.811 1.00 91.00 86 THR A N 1
ATOM 740 C CA . THR A 1 86 ? -5.691 -8.683 1.934 1.00 91.00 86 THR A CA 1
ATOM 741 C C . THR A 1 86 ? -4.980 -8.325 0.633 1.00 91.00 86 THR A C 1
ATOM 743 O O . THR A 1 86 ? -5.511 -8.567 -0.450 1.00 91.00 86 THR A O 1
ATOM 746 N N . THR A 1 87 ? -3.820 -7.680 0.705 1.00 91.50 87 THR A N 1
ATOM 747 C CA . THR A 1 87 ? -3.001 -7.330 -0.467 1.00 91.50 87 THR A CA 1
ATOM 748 C C . THR A 1 87 ? -1.531 -7.520 -0.126 1.00 91.50 87 THR A C 1
ATOM 750 O O . THR A 1 87 ? -1.083 -7.024 0.900 1.00 91.50 87 THR A O 1
ATOM 753 N N . VAL A 1 88 ? -0.785 -8.204 -0.991 1.00 90.62 88 VAL A N 1
ATOM 754 C CA . VAL A 1 88 ? 0.673 -8.324 -0.877 1.00 90.62 88 VAL A CA 1
ATOM 755 C C . VAL A 1 88 ? 1.328 -7.228 -1.709 1.00 90.62 88 VAL A C 1
ATOM 757 O O . VAL A 1 88 ? 0.928 -6.982 -2.852 1.00 90.62 88 VAL A O 1
ATOM 760 N N . LEU A 1 89 ? 2.287 -6.528 -1.113 1.00 87.94 89 LEU A N 1
ATOM 761 C CA . LEU A 1 89 ? 2.974 -5.386 -1.701 1.00 87.94 89 LEU A CA 1
ATOM 762 C C . LEU A 1 89 ? 4.492 -5.496 -1.497 1.00 87.94 89 LEU A C 1
ATOM 764 O O . LEU A 1 89 ? 4.938 -6.107 -0.528 1.00 87.94 89 LEU A O 1
ATOM 768 N N . PRO A 1 90 ? 5.303 -4.865 -2.362 1.00 87.69 90 PRO A N 1
ATOM 769 C CA . PRO A 1 90 ? 6.755 -4.840 -2.199 1.00 87.69 90 PRO A CA 1
ATOM 770 C C . PRO A 1 90 ? 7.196 -4.161 -0.899 1.00 87.69 90 PRO A C 1
ATOM 772 O O . PRO A 1 90 ? 6.659 -3.111 -0.545 1.00 87.69 90 PRO A O 1
ATOM 775 N N . LEU A 1 91 ? 8.242 -4.668 -0.238 1.00 87.56 91 LEU A N 1
ATOM 776 C CA . LEU A 1 91 ? 8.754 -4.080 1.009 1.00 87.56 91 LEU A CA 1
ATOM 777 C C . LEU A 1 91 ? 9.170 -2.604 0.849 1.00 87.56 91 LEU A C 1
ATOM 779 O O . LEU A 1 91 ? 9.077 -1.822 1.792 1.00 87.56 91 LEU A O 1
ATOM 783 N N . THR A 1 92 ? 9.567 -2.180 -0.353 1.00 85.88 92 THR A N 1
ATOM 784 C CA . THR A 1 92 ? 10.004 -0.799 -0.626 1.00 85.88 92 THR A CA 1
ATOM 785 C C . THR A 1 92 ? 8.947 0.264 -0.339 1.00 85.88 92 THR A C 1
ATOM 787 O O . THR A 1 92 ? 9.308 1.418 -0.114 1.00 85.88 92 THR A O 1
ATOM 790 N N . VAL A 1 93 ? 7.661 -0.102 -0.349 1.00 85.69 93 VAL A N 1
ATOM 791 C CA . VAL A 1 93 ? 6.553 0.811 -0.031 1.00 85.69 93 VAL A CA 1
ATOM 792 C C . VAL A 1 93 ? 5.998 0.591 1.374 1.00 85.69 93 VAL A C 1
ATOM 794 O O . VAL A 1 93 ? 5.019 1.229 1.744 1.00 85.69 93 VAL A O 1
ATOM 797 N N . LYS A 1 94 ? 6.602 -0.290 2.180 1.00 87.94 94 LYS A N 1
ATOM 798 C CA . LYS A 1 94 ? 6.125 -0.601 3.533 1.00 87.94 94 LYS A CA 1
ATOM 799 C C . LYS A 1 94 ? 6.116 0.637 4.429 1.00 87.94 94 LYS A C 1
ATOM 801 O O . LYS A 1 94 ? 5.085 0.930 5.027 1.00 87.94 94 LYS A O 1
ATOM 806 N N . SER A 1 95 ? 7.212 1.400 4.450 1.00 87.62 95 SER A N 1
ATOM 807 C CA . SER A 1 95 ? 7.348 2.603 5.289 1.00 87.62 95 SER A CA 1
ATOM 808 C C . SER A 1 95 ? 6.256 3.638 5.009 1.00 87.62 95 SER A C 1
ATOM 810 O O . SER A 1 95 ? 5.706 4.225 5.931 1.00 87.62 95 SER A O 1
ATOM 812 N N . TYR A 1 96 ? 5.869 3.789 3.740 1.00 86.75 96 TYR A N 1
ATOM 813 C CA . TYR A 1 96 ? 4.757 4.649 3.344 1.00 86.75 96 TYR A CA 1
ATOM 814 C C . TYR A 1 96 ? 3.449 4.244 4.040 1.00 86.75 96 TYR A C 1
ATOM 816 O O . TYR A 1 96 ? 2.749 5.086 4.594 1.00 86.75 96 TYR A O 1
ATOM 824 N N . PHE A 1 97 ? 3.118 2.949 4.066 1.00 88.44 97 PHE A N 1
ATOM 825 C CA . PHE A 1 97 ? 1.913 2.472 4.752 1.00 88.44 97 PHE A CA 1
ATOM 826 C C . PHE A 1 97 ? 2.031 2.523 6.276 1.00 88.44 97 PHE A C 1
ATOM 828 O O . PHE A 1 97 ? 1.038 2.823 6.936 1.00 88.44 97 PHE A O 1
ATOM 835 N N . GLU A 1 98 ? 3.217 2.285 6.838 1.00 89.69 98 GLU A N 1
ATOM 836 C CA . GLU A 1 98 ? 3.461 2.464 8.273 1.00 89.69 98 GLU A CA 1
ATOM 837 C C . GLU A 1 98 ? 3.173 3.907 8.705 1.00 89.69 98 GLU A C 1
ATOM 839 O O . GLU A 1 98 ? 2.465 4.123 9.690 1.00 89.69 98 GLU A O 1
ATOM 844 N N . ASP A 1 99 ? 3.653 4.890 7.943 1.00 86.56 99 ASP A N 1
ATOM 845 C CA . ASP A 1 99 ? 3.420 6.307 8.221 1.00 86.56 99 ASP A CA 1
ATOM 846 C C . ASP A 1 99 ? 1.950 6.693 8.020 1.00 86.56 99 ASP A C 1
ATOM 848 O O . ASP A 1 99 ? 1.380 7.404 8.850 1.00 86.56 99 ASP A O 1
ATOM 852 N N . LEU A 1 100 ? 1.291 6.172 6.981 1.00 85.44 100 LEU A N 1
ATOM 853 C CA . LEU A 1 100 ? -0.149 6.361 6.775 1.00 85.44 100 LEU A CA 1
ATOM 854 C C . LEU A 1 100 ? -0.984 5.817 7.943 1.00 85.44 100 LEU A C 1
ATOM 856 O O . LEU A 1 100 ? -1.958 6.446 8.347 1.00 85.44 100 LEU A O 1
ATOM 860 N N . ILE A 1 101 ? -0.630 4.648 8.482 1.00 85.88 101 ILE A N 1
ATOM 861 C CA . ILE A 1 101 ? -1.365 4.025 9.590 1.00 85.88 101 ILE A CA 1
ATOM 862 C C . ILE A 1 101 ? -1.113 4.775 10.899 1.00 85.88 101 ILE A C 1
ATOM 864 O O . ILE A 1 101 ? -2.060 4.977 11.657 1.00 85.88 101 ILE A O 1
ATOM 868 N N . LYS A 1 102 ? 0.125 5.219 11.158 1.00 83.69 102 LYS A N 1
ATOM 869 C CA . LYS A 1 102 ? 0.460 6.040 12.336 1.00 83.69 102 LYS A CA 1
ATOM 870 C C . LYS A 1 102 ? -0.278 7.377 12.330 1.00 83.69 102 LYS A C 1
ATOM 872 O O . LYS A 1 102 ? -0.771 7.803 13.366 1.00 83.69 102 LYS A O 1
ATOM 877 N N . ASN A 1 103 ? -0.380 8.012 11.164 1.00 79.50 103 ASN A N 1
ATOM 878 C CA . ASN A 1 103 ? -0.981 9.338 11.007 1.00 79.50 103 ASN A CA 1
ATOM 879 C C . ASN A 1 103 ? -2.479 9.300 10.658 1.00 79.50 103 ASN A C 1
ATOM 881 O O . ASN A 1 103 ? -3.041 10.323 10.256 1.00 79.50 103 ASN A O 1
ATOM 885 N N . ARG A 1 104 ? -3.144 8.139 10.754 1.00 75.25 104 ARG A N 1
ATOM 886 C CA . ARG A 1 104 ? -4.573 8.046 10.428 1.00 75.25 104 ARG A CA 1
ATOM 887 C C . ARG A 1 104 ? -5.407 8.789 11.487 1.00 75.25 104 ARG A C 1
ATOM 889 O O . ARG A 1 104 ? -5.161 8.613 12.680 1.00 75.25 104 ARG A O 1
ATOM 896 N N . PRO A 1 105 ? -6.439 9.551 11.084 1.00 64.75 105 PRO A N 1
ATOM 897 C CA . PRO A 1 105 ? -7.207 10.422 11.984 1.00 64.75 105 PRO A CA 1
ATOM 898 C C . PRO A 1 105 ? -7.942 9.689 13.123 1.00 64.75 105 PRO A C 1
ATOM 900 O O . PRO A 1 105 ? -8.303 10.315 14.111 1.00 64.75 105 PRO A O 1
ATOM 903 N N . ASN A 1 106 ? -8.119 8.366 13.014 1.00 61.56 106 ASN A N 1
ATOM 904 C CA . ASN A 1 106 ? -8.764 7.508 14.015 1.00 61.56 106 ASN A CA 1
ATOM 905 C C . ASN A 1 106 ? -7.823 6.417 14.565 1.00 61.56 106 ASN A C 1
ATOM 907 O O . ASN A 1 106 ? -8.287 5.324 14.895 1.00 61.56 106 ASN A O 1
ATOM 911 N N . ALA A 1 107 ? -6.504 6.641 14.611 1.00 55.75 107 ALA A N 1
ATOM 912 C CA . ALA A 1 107 ? -5.644 5.769 15.405 1.00 55.75 107 ALA A CA 1
ATOM 913 C C . ALA A 1 107 ? -6.109 5.887 16.860 1.00 55.75 107 ALA A C 1
ATOM 915 O O . ALA A 1 107 ? -5.892 6.919 17.490 1.00 55.75 107 ALA A O 1
ATOM 916 N N . GLU A 1 108 ? -6.820 4.872 17.358 1.00 46.47 108 GLU A N 1
ATOM 917 C CA . GLU A 1 108 ? -7.085 4.747 18.787 1.00 46.47 108 GLU A CA 1
ATOM 918 C C . GLU A 1 108 ? -5.750 4.962 19.502 1.00 46.47 108 GLU A C 1
ATOM 920 O O . GLU A 1 108 ? -4.768 4.278 19.208 1.00 46.47 108 GLU A O 1
ATOM 925 N N . ALA A 1 109 ? -5.703 5.993 20.348 1.00 36.78 109 ALA A N 1
ATOM 926 C CA . ALA A 1 109 ? -4.623 6.187 21.292 1.00 36.78 109 ALA A CA 1
ATOM 927 C C . ALA A 1 109 ? -4.638 4.958 22.204 1.00 36.78 109 ALA A C 1
ATOM 929 O O . ALA A 1 109 ? -5.482 4.862 23.095 1.00 36.78 109 ALA A O 1
ATOM 930 N N . VAL A 1 110 ? -3.796 3.980 21.876 1.00 36.41 110 VAL A N 1
ATOM 931 C CA . VAL A 1 110 ? -3.502 2.836 22.740 1.00 36.41 110 VAL A CA 1
ATOM 932 C C . VAL A 1 110 ? -2.621 3.319 23.878 1.00 36.41 110 VAL A C 1
ATOM 934 O O . VAL A 1 110 ? -1.624 4.017 23.579 1.00 36.41 110 VAL A O 1
#

Sequence (110 aa):
MEEKLHDELRKLLDLNETERVSRNRCFDRFDTPFGRKLFAYYRTCMSLKKEIYDERRRHTVLMADVDNGKEFELKILNEPIRYQRTTVLPLTVKSYFEDLIKNRPNAEAV